Protein AF-A0A955ZHX1-F1 (afdb_monomer_lite)

pLDDT: mean 87.03, std 12.98, range [37.12, 97.44]

Foldseek 3Di:
DKKKKFWAQPVPRAGAEIEIEDQPDADDDPVNVVQVVLLCVLSVHAWYWYDYLQWIKIWGQPPPDPDDDPPRIDIDIDGQQVLLVLQVNHGQDGDVVNVVSVVVLLLCCLVCVVSRDDPSCCVVCPPRNNVSSNNTDMDMDDDDDHSPVPPD

Sequence (152 aa):
MAWTVAAIDPLTGSRELLVEVHPDMGEVTDATLHPFAERLFHRNVRVGLVVTPAQTVVLRDTLSSMQFVDNRYALARLDTDVLMRHARLGGPRSGEHFLSQVVTWLEAVGSSWYTFLHESAVQAMVPDVVGNLAGATLETWEGLLESHDAAE

Secondary structure (DSSP, 8-state):
--EEEEEE-TTT--EEEEEEE-TT-SS--HHHHHHHHHHHHHTT--EEEEE-SSEEEEEEE-S--SS--TT-EEEEEEEHHHHHHHTTS-S---THHHHHHHHHHHHHHHHHHHHHS-HHHHHHHTTHHHHHHTTPEEEEEESPPPTTTT--

Radius of gyration: 14.29 Å; chains: 1; bounding box: 31×33×37 Å

Structure (mmCIF, N/CA/C/O backbone):
data_AF-A0A955ZHX1-F1
#
_entry.id   AF-A0A955ZHX1-F1
#
loop_
_atom_site.group_PDB
_atom_site.id
_atom_site.type_symbol
_atom_site.label_atom_id
_atom_site.label_alt_id
_atom_site.label_comp_id
_atom_site.label_asym_id
_atom_site.label_entity_id
_atom_site.label_seq_id
_atom_site.pdbx_PDB_ins_code
_atom_site.Cartn_x
_atom_site.Cartn_y
_atom_site.Cartn_z
_atom_site.occupancy
_atom_site.B_iso_or_equiv
_atom_site.auth_seq_id
_atom_site.auth_comp_id
_atom_site.auth_asym_id
_atom_site.auth_atom_id
_atom_site.pdbx_PDB_model_num
ATOM 1 N N . MET A 1 1 ? 16.470 3.636 -1.641 1.00 83.62 1 MET A N 1
ATOM 2 C CA . MET A 1 1 ? 16.068 3.909 -0.236 1.00 83.62 1 MET A CA 1
ATOM 3 C C . MET A 1 1 ? 14.626 3.452 -0.048 1.00 83.62 1 MET A C 1
ATOM 5 O O . MET A 1 1 ? 13.950 3.346 -1.060 1.00 83.62 1 MET A O 1
ATOM 9 N N . ALA A 1 2 ? 14.166 3.123 1.162 1.00 90.44 2 ALA A N 1
ATOM 10 C CA . ALA A 1 2 ? 12.786 2.678 1.398 1.00 90.44 2 ALA A CA 1
ATOM 11 C C . ALA A 1 2 ? 12.165 3.416 2.588 1.00 90.44 2 ALA A C 1
ATOM 13 O O . ALA A 1 2 ? 12.891 3.832 3.491 1.00 90.44 2 ALA A O 1
ATOM 14 N N . TRP A 1 3 ? 10.841 3.549 2.583 1.00 94.62 3 TRP A N 1
ATOM 15 C CA . TRP A 1 3 ? 10.069 4.145 3.675 1.00 94.62 3 TRP A CA 1
ATOM 16 C C . TRP A 1 3 ? 8.971 3.212 4.136 1.00 94.62 3 TRP A C 1
ATOM 18 O O . TRP A 1 3 ? 8.424 2.446 3.341 1.00 94.62 3 TRP A O 1
ATOM 28 N N . THR A 1 4 ? 8.607 3.350 5.403 1.00 95.81 4 THR A N 1
ATOM 29 C CA . THR A 1 4 ? 7.430 2.697 5.964 1.00 95.81 4 THR A CA 1
ATOM 30 C C . THR A 1 4 ? 6.361 3.746 6.230 1.00 95.81 4 THR A C 1
ATOM 32 O O . THR A 1 4 ? 6.646 4.776 6.832 1.00 95.81 4 THR A O 1
ATOM 35 N N . VAL A 1 5 ? 5.128 3.483 5.808 1.00 96.12 5 VAL A N 1
ATOM 36 C CA . VAL A 1 5 ? 3.937 4.236 6.208 1.00 96.12 5 VAL A CA 1
ATOM 37 C C . VAL A 1 5 ? 3.031 3.285 6.982 1.00 96.12 5 VAL A C 1
ATOM 39 O O . VAL A 1 5 ? 2.777 2.173 6.524 1.00 96.12 5 VAL A O 1
ATOM 42 N N . ALA A 1 6 ? 2.544 3.691 8.149 1.00 94.81 6 ALA A N 1
ATOM 43 C CA . ALA A 1 6 ? 1.573 2.917 8.919 1.00 94.81 6 ALA A CA 1
ATOM 44 C C . ALA A 1 6 ? 0.265 3.684 9.014 1.00 94.81 6 ALA A C 1
ATOM 46 O O . ALA A 1 6 ? 0.273 4.882 9.289 1.00 94.81 6 ALA A O 1
ATOM 47 N N . ALA A 1 7 ? -0.844 2.972 8.837 1.00 94.88 7 ALA A N 1
ATOM 48 C CA . ALA A 1 7 ? -2.146 3.474 9.237 1.00 94.88 7 ALA A CA 1
ATOM 49 C C . ALA A 1 7 ? -2.381 3.092 10.699 1.00 94.88 7 ALA A C 1
ATOM 51 O O . ALA A 1 7 ? -2.320 1.909 11.057 1.00 94.88 7 ALA A O 1
ATOM 52 N N . ILE A 1 8 ? -2.597 4.103 11.533 1.00 92.69 8 ILE A N 1
ATOM 53 C CA . ILE A 1 8 ? -2.792 3.961 12.971 1.00 92.69 8 ILE A CA 1
ATOM 54 C C . ILE A 1 8 ? -4.221 4.350 13.315 1.00 92.69 8 ILE A C 1
ATOM 56 O O . ILE A 1 8 ? -4.654 5.462 13.003 1.00 92.69 8 ILE A O 1
ATOM 60 N N . ASP A 1 9 ? -4.931 3.457 13.999 1.00 89.06 9 ASP A N 1
ATOM 61 C CA . ASP A 1 9 ? -6.217 3.784 14.604 1.00 89.06 9 ASP A CA 1
ATOM 62 C C . ASP A 1 9 ? -5.995 4.831 15.714 1.00 89.06 9 ASP A C 1
ATOM 64 O O . ASP A 1 9 ? -5.337 4.529 16.717 1.00 89.06 9 ASP A O 1
ATOM 68 N N . PRO A 1 10 ? -6.536 6.056 15.584 1.00 86.25 10 PRO A N 1
ATOM 69 C CA . PRO A 1 10 ? -6.328 7.112 16.570 1.00 86.25 10 PRO A CA 1
ATOM 70 C C . PRO A 1 10 ? -6.946 6.803 17.943 1.00 86.25 10 PRO A C 1
ATOM 72 O O . PRO A 1 10 ? -6.570 7.438 18.927 1.00 86.25 10 PRO A O 1
ATOM 75 N N . LEU A 1 11 ? -7.898 5.866 18.035 1.00 87.44 11 LEU A N 1
ATOM 76 C CA . LEU A 1 11 ? -8.555 5.505 19.293 1.00 87.44 11 LEU A CA 1
ATOM 77 C C . LEU A 1 11 ? -7.740 4.500 20.103 1.00 87.44 11 LEU A C 1
ATOM 79 O O . LEU A 1 11 ? -7.662 4.619 21.326 1.00 87.44 11 LEU A O 1
ATOM 83 N N . THR A 1 12 ? -7.160 3.501 19.438 1.00 86.44 12 THR A N 1
ATOM 84 C CA . THR A 1 12 ? -6.414 2.425 20.108 1.00 86.44 12 THR A CA 1
ATOM 85 C C . THR A 1 12 ? -4.899 2.592 20.020 1.00 86.44 12 THR A C 1
ATOM 87 O O . THR A 1 12 ? -4.179 1.942 20.775 1.00 86.44 12 THR A O 1
ATOM 90 N N . GLY A 1 13 ? -4.403 3.435 19.110 1.00 84.31 13 GLY A N 1
ATOM 91 C CA . GLY A 1 13 ? -2.983 3.526 18.759 1.00 84.31 13 GLY A CA 1
ATOM 92 C C . GLY A 1 13 ? -2.464 2.295 18.009 1.00 84.31 13 GLY A C 1
ATOM 93 O O . GLY A 1 13 ? -1.256 2.150 17.817 1.00 84.31 13 GLY A O 1
ATOM 94 N N . SER A 1 14 ? -3.351 1.382 17.601 1.00 84.88 14 SER A N 1
ATOM 95 C CA . SER A 1 14 ? -2.965 0.145 16.926 1.00 84.88 14 SER A CA 1
ATOM 96 C C . SER A 1 14 ? -2.595 0.414 15.474 1.00 84.88 14 SER A C 1
ATOM 98 O O . SER A 1 14 ? -3.278 1.158 14.773 1.00 84.88 14 SER A O 1
ATOM 100 N N . ARG A 1 15 ? -1.534 -0.244 15.000 1.00 82.50 15 ARG A N 1
ATOM 101 C CA . ARG A 1 15 ? -1.176 -0.258 13.577 1.00 82.50 15 ARG A CA 1
ATOM 102 C C . ARG A 1 15 ? -2.075 -1.258 12.860 1.00 82.50 15 ARG A C 1
ATOM 104 O O . ARG A 1 15 ? -1.985 -2.455 13.117 1.00 82.50 15 ARG A O 1
ATOM 111 N N . GLU A 1 16 ? -2.916 -0.776 11.959 1.00 85.69 16 GLU A N 1
ATOM 112 C CA . GLU A 1 16 ? -3.879 -1.619 11.242 1.00 85.69 16 GLU A CA 1
ATOM 113 C C . GLU A 1 16 ? -3.382 -1.999 9.840 1.00 85.69 16 GLU A C 1
ATOM 115 O O . GLU A 1 16 ? -3.745 -3.043 9.295 1.00 85.69 16 GLU A O 1
ATOM 120 N N . LEU A 1 17 ? -2.493 -1.185 9.270 1.00 94.25 17 LEU A N 1
ATOM 121 C CA . LEU A 1 17 ? -1.914 -1.367 7.942 1.00 94.25 17 LEU A CA 1
ATOM 122 C C . LEU A 1 17 ? -0.450 -0.932 7.952 1.00 94.25 17 LEU A C 1
ATOM 124 O O . LEU A 1 17 ? -0.122 0.108 8.523 1.00 94.25 17 LEU A O 1
ATOM 128 N N . LEU A 1 18 ? 0.412 -1.682 7.265 1.00 95.38 18 LEU A N 1
ATOM 129 C CA . LEU A 1 18 ? 1.769 -1.241 6.935 1.00 95.38 18 LEU A CA 1
ATOM 130 C C . LEU A 1 18 ? 1.944 -1.136 5.424 1.00 95.38 18 LEU A C 1
ATOM 132 O O . LEU A 1 18 ? 1.469 -1.977 4.667 1.00 95.38 18 LEU A O 1
ATOM 136 N N . VAL A 1 19 ? 2.653 -0.109 4.987 1.00 97.06 19 VAL A N 1
ATOM 137 C CA . VAL A 1 19 ? 2.967 0.151 3.588 1.00 97.06 19 VAL A CA 1
ATOM 138 C C . VAL A 1 19 ? 4.458 0.388 3.470 1.00 97.06 19 VAL A C 1
ATOM 140 O O . VAL A 1 19 ? 5.002 1.259 4.138 1.00 97.06 19 VAL A O 1
ATOM 143 N N . GLU A 1 20 ? 5.116 -0.353 2.593 1.00 96.69 20 GLU A N 1
ATOM 144 C CA . GLU A 1 20 ? 6.503 -0.103 2.233 1.00 96.69 20 GLU A CA 1
ATOM 145 C C . GLU A 1 20 ? 6.587 0.570 0.886 1.00 96.69 20 GLU A C 1
ATOM 147 O O . GLU A 1 20 ? 6.078 0.057 -0.109 1.00 96.69 20 GLU A O 1
ATOM 152 N N . VAL A 1 21 ? 7.267 1.706 0.848 1.00 97.00 21 VAL A N 1
ATOM 153 C CA . VAL A 1 21 ? 7.442 2.491 -0.364 1.00 97.00 21 VAL A CA 1
ATOM 154 C C . VAL A 1 21 ? 8.886 2.375 -0.819 1.00 97.00 21 VAL A C 1
ATOM 156 O O . VAL A 1 21 ? 9.804 2.825 -0.134 1.00 97.00 21 VAL A O 1
ATOM 159 N N . HIS A 1 22 ? 9.076 1.784 -1.996 1.00 95.62 22 HIS A N 1
ATOM 160 C CA . HIS A 1 22 ? 10.382 1.558 -2.610 1.00 95.62 22 HIS A CA 1
ATOM 161 C C . HIS A 1 22 ? 10.480 2.355 -3.926 1.00 95.62 22 HIS A C 1
ATOM 163 O O . HIS A 1 22 ? 10.200 1.808 -4.994 1.00 95.62 22 HIS A O 1
ATOM 169 N N . PRO A 1 23 ? 10.862 3.647 -3.886 1.00 94.00 23 PRO A N 1
ATOM 170 C CA . PRO A 1 23 ? 10.918 4.545 -5.052 1.00 94.00 23 PRO A CA 1
ATOM 171 C C . PRO A 1 23 ? 11.895 4.122 -6.150 1.00 94.00 23 PRO A C 1
ATOM 173 O O . PRO A 1 23 ? 11.726 4.515 -7.299 1.00 94.00 23 PRO A O 1
ATOM 176 N N . ASP A 1 24 ? 12.938 3.373 -5.791 1.00 91.81 24 ASP A N 1
ATOM 177 C CA . ASP A 1 24 ? 14.043 3.022 -6.689 1.00 91.81 24 ASP A CA 1
ATOM 178 C C . ASP A 1 24 ? 13.954 1.558 -7.148 1.00 91.81 24 ASP A C 1
ATOM 180 O O . ASP A 1 24 ? 14.820 1.067 -7.872 1.00 91.81 24 ASP A O 1
ATOM 184 N N . MET A 1 25 ? 12.928 0.834 -6.694 1.00 92.44 25 MET A N 1
ATOM 185 C CA . MET A 1 25 ? 12.712 -0.567 -7.029 1.00 92.44 25 MET A CA 1
ATOM 186 C C . MET A 1 25 ? 11.844 -0.678 -8.282 1.00 92.44 25 MET A C 1
ATOM 188 O O . MET A 1 25 ? 10.849 0.025 -8.428 1.00 92.44 25 MET A O 1
ATOM 192 N N . GLY A 1 26 ? 12.205 -1.597 -9.177 1.00 88.88 26 GLY A N 1
ATOM 193 C CA . GLY A 1 26 ? 11.336 -2.007 -10.278 1.00 88.88 26 GLY A CA 1
ATOM 194 C C . GLY A 1 26 ? 10.220 -2.916 -9.765 1.00 88.88 26 GLY A C 1
ATOM 195 O O . GLY A 1 26 ? 9.332 -2.498 -9.024 1.00 88.88 26 GLY A O 1
ATOM 196 N N . GLU A 1 27 ? 10.269 -4.190 -10.132 1.00 91.94 27 GLU A N 1
ATOM 197 C CA . GLU A 1 27 ? 9.299 -5.172 -9.660 1.00 91.94 27 GLU A CA 1
ATOM 198 C C . GLU A 1 27 ? 9.653 -5.697 -8.259 1.00 91.94 27 GLU A C 1
ATOM 200 O O . GLU A 1 27 ? 10.761 -6.166 -8.010 1.00 91.94 27 GLU A O 1
ATOM 205 N N . VAL A 1 28 ? 8.679 -5.666 -7.347 1.00 93.62 28 VAL A N 1
ATOM 206 C CA . VAL A 1 28 ? 8.656 -6.486 -6.125 1.00 93.62 28 VAL A CA 1
ATOM 207 C C . VAL A 1 28 ? 8.894 -7.972 -6.429 1.00 93.62 28 VAL A C 1
ATOM 209 O O . VAL A 1 28 ? 8.167 -8.591 -7.208 1.00 93.62 28 VAL A O 1
ATOM 212 N N . THR A 1 29 ? 9.879 -8.549 -5.742 1.00 92.06 29 THR A N 1
ATOM 213 C CA . THR A 1 29 ? 10.242 -9.972 -5.822 1.00 92.06 29 THR A CA 1
ATOM 214 C C . THR A 1 29 ? 9.923 -10.696 -4.514 1.00 92.06 29 THR A C 1
ATOM 216 O O . THR A 1 29 ? 9.682 -10.058 -3.487 1.00 92.06 29 THR A O 1
ATOM 219 N N . ASP A 1 30 ? 9.990 -12.028 -4.511 1.00 87.31 30 ASP A N 1
ATOM 220 C CA . ASP A 1 30 ? 9.788 -12.826 -3.292 1.00 87.31 30 ASP A CA 1
ATOM 221 C C . ASP A 1 30 ? 10.806 -12.489 -2.187 1.00 87.31 30 ASP A C 1
ATOM 223 O O . ASP A 1 30 ? 10.467 -12.519 -1.006 1.00 87.31 30 ASP A O 1
ATOM 227 N N . ALA A 1 31 ? 12.021 -12.062 -2.559 1.00 87.00 31 ALA A N 1
ATOM 228 C CA . ALA A 1 31 ? 13.039 -11.598 -1.615 1.00 87.00 31 ALA A CA 1
ATOM 229 C C . ALA A 1 31 ? 12.639 -10.304 -0.881 1.00 87.00 31 ALA A C 1
ATOM 231 O O . ALA A 1 31 ? 13.140 -10.034 0.206 1.00 87.00 31 ALA A O 1
ATOM 232 N N . THR A 1 32 ? 11.734 -9.509 -1.457 1.00 89.44 32 THR A N 1
ATOM 233 C CA . THR A 1 32 ? 11.134 -8.339 -0.801 1.00 89.44 32 THR A CA 1
ATOM 234 C C . THR A 1 32 ? 9.902 -8.737 0.011 1.00 89.44 32 THR A C 1
ATOM 236 O O . THR A 1 32 ? 9.706 -8.245 1.121 1.00 89.44 32 THR A O 1
ATOM 239 N N . LEU A 1 33 ? 9.079 -9.646 -0.525 1.00 90.69 33 LEU A N 1
ATOM 240 C CA . LEU A 1 33 ? 7.809 -10.045 0.086 1.00 90.69 33 LEU A CA 1
ATOM 241 C C . LEU A 1 33 ? 7.990 -10.830 1.382 1.00 90.69 33 LEU A C 1
ATOM 243 O O . LEU A 1 33 ? 7.261 -10.575 2.335 1.00 90.69 33 LEU A O 1
ATOM 247 N N . HIS A 1 34 ? 8.938 -11.766 1.431 1.00 87.94 34 HIS A N 1
ATOM 248 C CA . HIS A 1 34 ? 9.111 -12.630 2.598 1.00 87.94 34 HIS A CA 1
ATOM 249 C C . HIS A 1 34 ? 9.511 -11.839 3.863 1.00 87.94 34 HIS A C 1
ATOM 251 O O . HIS A 1 34 ? 8.771 -11.916 4.845 1.00 87.94 34 HIS A O 1
ATOM 257 N N . PRO A 1 35 ? 10.543 -10.966 3.844 1.00 88.88 35 PRO A N 1
ATOM 258 C CA . PRO A 1 35 ? 10.859 -10.121 4.999 1.00 88.88 35 PRO A CA 1
ATOM 259 C C . PRO A 1 35 ? 9.720 -9.174 5.394 1.00 88.88 35 PRO A C 1
ATOM 261 O O . PRO A 1 35 ? 9.537 -8.873 6.572 1.00 88.88 35 PRO A O 1
ATOM 264 N N . PHE A 1 36 ? 8.946 -8.679 4.423 1.00 91.12 36 PHE A N 1
ATOM 265 C CA . PHE A 1 36 ? 7.795 -7.827 4.722 1.00 91.12 36 PHE A CA 1
ATOM 266 C C . PHE A 1 36 ? 6.672 -8.605 5.413 1.00 91.12 36 PHE A C 1
ATOM 268 O O . PHE A 1 36 ? 6.105 -8.137 6.398 1.00 91.12 36 PHE A O 1
ATOM 275 N N . ALA A 1 37 ? 6.388 -9.819 4.949 1.00 89.25 37 ALA A N 1
ATOM 276 C CA . ALA A 1 37 ? 5.399 -10.695 5.556 1.00 89.25 37 ALA A CA 1
ATOM 277 C C . ALA A 1 37 ? 5.769 -11.076 7.002 1.00 89.25 37 ALA A C 1
ATOM 279 O O . ALA A 1 37 ? 4.901 -11.062 7.878 1.00 89.25 37 ALA A O 1
ATOM 280 N N . GLU A 1 38 ? 7.050 -11.342 7.276 1.00 86.94 38 GLU A N 1
ATOM 281 C CA . GLU A 1 38 ? 7.550 -11.549 8.643 1.00 86.94 38 GLU A CA 1
ATOM 282 C C . GLU A 1 38 ? 7.302 -10.320 9.528 1.00 86.94 38 GLU A C 1
ATOM 284 O O . GLU A 1 38 ? 6.815 -10.451 10.653 1.00 86.94 38 GLU A O 1
ATOM 289 N N . ARG A 1 39 ? 7.572 -9.108 9.019 1.00 87.56 39 ARG A N 1
ATOM 290 C CA . ARG A 1 39 ? 7.300 -7.858 9.753 1.00 87.56 39 ARG A CA 1
ATOM 291 C C . ARG A 1 39 ? 5.821 -7.684 10.075 1.00 87.56 39 ARG A C 1
ATOM 293 O O . ARG A 1 39 ? 5.495 -7.322 11.206 1.00 87.56 39 ARG A O 1
ATOM 300 N N . LEU A 1 40 ? 4.938 -7.948 9.111 1.00 88.88 40 LEU A N 1
ATOM 301 C CA . LEU A 1 40 ? 3.489 -7.914 9.322 1.00 88.88 40 LEU A CA 1
ATOM 302 C C . LEU A 1 40 ? 3.088 -8.861 10.462 1.00 88.88 40 LEU A C 1
ATOM 304 O O . LEU A 1 40 ? 2.421 -8.437 11.405 1.00 88.88 40 LEU A O 1
ATOM 308 N N . PHE A 1 41 ? 3.577 -10.105 10.435 1.00 86.44 41 PHE A N 1
ATOM 309 C CA . PHE A 1 41 ? 3.307 -11.099 11.475 1.00 86.44 41 PHE A CA 1
ATOM 310 C C . PHE A 1 41 ? 3.807 -10.660 12.858 1.00 86.44 41 PHE A C 1
ATOM 312 O O . PHE A 1 41 ? 3.031 -10.637 13.813 1.00 86.44 41 PHE A O 1
ATOM 319 N N . HIS A 1 42 ? 5.078 -10.264 12.973 1.00 84.69 42 HIS A N 1
ATOM 320 C CA . HIS A 1 42 ? 5.667 -9.852 14.250 1.00 84.69 42 HIS A CA 1
ATOM 321 C C . HIS A 1 42 ? 4.989 -8.621 14.855 1.00 84.69 42 HIS A C 1
ATOM 323 O O . HIS A 1 42 ? 4.917 -8.498 16.076 1.00 84.69 42 HIS A O 1
ATOM 329 N N . ARG A 1 43 ? 4.457 -7.728 14.014 1.00 83.69 43 ARG A N 1
ATOM 330 C CA . ARG A 1 43 ? 3.732 -6.526 14.444 1.00 83.69 43 ARG A CA 1
ATOM 331 C C . ARG A 1 43 ? 2.223 -6.743 14.583 1.00 83.69 43 ARG A C 1
ATOM 333 O O . ARG A 1 43 ? 1.512 -5.783 14.862 1.00 83.69 43 ARG A O 1
ATOM 340 N N . ASN A 1 44 ? 1.741 -7.978 14.417 1.00 85.31 44 ASN A N 1
ATOM 341 C CA . ASN A 1 44 ? 0.321 -8.337 14.447 1.00 85.31 44 ASN A CA 1
ATOM 342 C C . ASN A 1 44 ? -0.537 -7.504 13.468 1.00 85.31 44 ASN A C 1
ATOM 344 O O . ASN A 1 44 ? -1.689 -7.173 13.745 1.00 85.31 44 ASN A O 1
ATOM 348 N N . VAL A 1 45 ? 0.034 -7.170 12.310 1.00 88.69 45 VAL A N 1
ATOM 349 C CA . VAL A 1 45 ? -0.629 -6.448 11.222 1.00 88.69 45 VAL A CA 1
ATOM 350 C C . VAL A 1 45 ? -1.057 -7.461 10.166 1.00 88.69 45 VAL A C 1
ATOM 352 O O . VAL A 1 45 ? -0.250 -8.247 9.680 1.00 88.69 45 VAL A O 1
ATOM 355 N N . ARG A 1 46 ? -2.341 -7.467 9.798 1.00 87.25 46 ARG A N 1
ATOM 356 C CA . ARG A 1 46 ? -2.915 -8.521 8.934 1.00 87.25 46 ARG A CA 1
ATOM 357 C C . ARG A 1 46 ? -2.857 -8.220 7.446 1.00 87.25 46 ARG A C 1
ATOM 359 O O . ARG A 1 46 ? -3.005 -9.125 6.630 1.00 87.25 46 ARG A O 1
ATOM 366 N N . VAL A 1 47 ? -2.679 -6.961 7.085 1.00 92.06 47 VAL A N 1
ATOM 367 C CA . VAL A 1 47 ? -2.639 -6.521 5.696 1.00 92.06 47 VAL A CA 1
ATOM 368 C C . VAL A 1 47 ? -1.496 -5.540 5.520 1.00 92.06 47 VAL A C 1
ATOM 370 O O . VAL A 1 47 ? -1.221 -4.719 6.394 1.00 92.06 47 VAL A O 1
ATOM 373 N N . GLY A 1 48 ? -0.817 -5.639 4.386 1.00 95.25 48 GLY A N 1
ATOM 374 C CA . GLY A 1 48 ? 0.250 -4.725 4.034 1.00 95.25 48 GLY A CA 1
ATOM 375 C C . GLY A 1 48 ? 0.307 -4.443 2.545 1.00 95.25 48 GLY A C 1
ATOM 376 O O . GLY A 1 48 ? -0.212 -5.213 1.734 1.00 95.25 48 GLY A O 1
ATOM 377 N N . LEU A 1 49 ? 0.960 -3.342 2.184 1.00 97.19 49 LEU A N 1
ATOM 378 C CA . LEU A 1 49 ? 1.268 -3.013 0.798 1.00 97.19 49 LEU A CA 1
ATOM 379 C C . LEU A 1 49 ? 2.774 -2.882 0.597 1.00 97.19 49 LEU A C 1
ATOM 381 O O . LEU A 1 49 ? 3.454 -2.258 1.402 1.00 97.19 49 LEU A O 1
ATOM 385 N N . VAL A 1 50 ? 3.279 -3.401 -0.516 1.00 97.12 50 VAL A N 1
ATOM 386 C CA . VAL A 1 50 ? 4.591 -3.017 -1.049 1.00 97.12 50 VAL A CA 1
ATOM 387 C C . VAL A 1 50 ? 4.346 -2.219 -2.318 1.00 97.12 50 VAL A C 1
ATOM 389 O O . VAL A 1 50 ? 3.763 -2.732 -3.271 1.00 97.12 50 VAL A O 1
ATOM 392 N N . VAL A 1 51 ? 4.763 -0.960 -2.321 1.00 97.31 51 VAL A N 1
ATOM 393 C CA . VAL A 1 51 ? 4.489 0.005 -3.382 1.00 97.31 51 VAL A CA 1
ATOM 394 C C . VAL A 1 51 ? 5.801 0.410 -4.039 1.00 97.31 51 VAL A C 1
ATOM 396 O O . VAL A 1 51 ? 6.675 1.014 -3.415 1.00 97.31 51 VAL A O 1
ATOM 399 N N . THR A 1 52 ? 5.928 0.095 -5.321 1.00 96.94 52 THR A N 1
ATOM 400 C CA . THR A 1 52 ? 7.018 0.539 -6.195 1.00 96.94 52 THR A CA 1
ATOM 401 C C . THR A 1 52 ? 6.439 1.337 -7.361 1.00 96.94 52 THR A C 1
ATOM 403 O O . THR A 1 52 ? 5.237 1.229 -7.639 1.00 96.94 52 THR A O 1
ATOM 406 N N . PRO A 1 53 ? 7.254 2.117 -8.0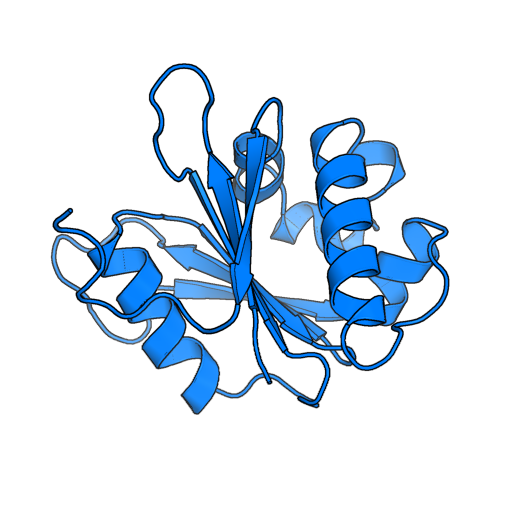91 1.00 96.00 53 PRO A N 1
ATOM 407 C CA . PRO A 1 53 ? 6.795 2.771 -9.310 1.00 96.00 53 PRO A CA 1
ATOM 408 C C . PRO A 1 53 ? 6.199 1.809 -10.344 1.00 96.00 53 PRO A C 1
ATOM 410 O O . PRO A 1 53 ? 5.315 2.209 -11.091 1.00 96.00 53 PRO A O 1
ATOM 413 N N . ALA A 1 54 ? 6.653 0.552 -10.390 1.00 95.12 54 ALA A N 1
ATOM 414 C CA . ALA A 1 54 ? 6.143 -0.435 -11.340 1.00 95.12 54 ALA A CA 1
ATOM 415 C C . ALA A 1 54 ? 4.868 -1.134 -10.845 1.00 95.12 54 ALA A C 1
ATOM 417 O O . ALA A 1 54 ? 3.963 -1.388 -11.636 1.00 95.12 54 ALA A O 1
ATOM 418 N N . GLN A 1 55 ? 4.784 -1.466 -9.552 1.00 96.00 55 GLN A N 1
ATOM 419 C CA . GLN A 1 55 ? 3.659 -2.239 -9.032 1.00 96.00 55 GLN A CA 1
ATOM 420 C C . GLN A 1 55 ? 3.343 -1.986 -7.560 1.00 96.00 55 GLN A C 1
ATOM 422 O O . GLN A 1 55 ? 4.206 -1.664 -6.746 1.00 96.00 55 GLN A O 1
ATOM 427 N N . THR A 1 56 ? 2.077 -2.196 -7.225 1.00 96.75 56 THR A N 1
ATOM 428 C CA . THR A 1 56 ? 1.554 -2.217 -5.866 1.00 96.75 56 THR A CA 1
ATOM 429 C C . THR A 1 56 ? 1.132 -3.643 -5.548 1.00 96.75 56 THR A C 1
ATOM 431 O O . THR A 1 56 ? 0.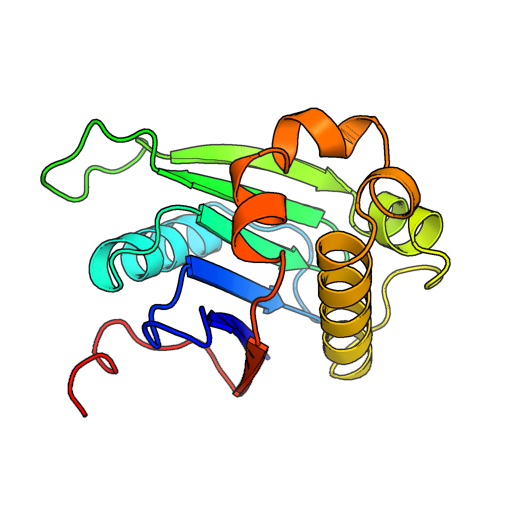231 -4.192 -6.184 1.00 96.75 56 THR A O 1
ATOM 434 N N . VAL A 1 57 ? 1.793 -4.261 -4.575 1.00 96.88 57 VAL A N 1
ATOM 435 C CA . VAL A 1 57 ? 1.472 -5.611 -4.111 1.00 96.88 57 VAL A CA 1
ATOM 436 C C . VAL A 1 57 ? 0.730 -5.516 -2.792 1.00 96.88 57 VAL A C 1
ATOM 438 O O . VAL A 1 57 ? 1.262 -4.985 -1.824 1.00 96.88 57 VAL A O 1
ATOM 441 N N . VAL A 1 58 ? -0.485 -6.054 -2.747 1.00 95.56 58 VAL A N 1
ATOM 442 C CA . VAL A 1 58 ? -1.263 -6.208 -1.517 1.00 95.56 58 VAL A CA 1
ATOM 443 C C . VAL A 1 58 ? -0.992 -7.594 -0.948 1.00 95.56 58 VAL A C 1
ATOM 445 O O . VAL A 1 58 ? -1.219 -8.597 -1.629 1.00 95.56 58 VAL A O 1
ATOM 448 N N . LEU A 1 59 ? -0.522 -7.643 0.296 1.00 93.56 59 LEU A N 1
ATOM 449 C CA . LEU A 1 59 ? -0.332 -8.862 1.074 1.00 93.56 59 LEU A CA 1
ATOM 450 C C . LEU A 1 59 ? -1.425 -8.941 2.130 1.00 93.56 59 LEU A C 1
ATOM 452 O O . LEU A 1 59 ? -1.635 -7.980 2.870 1.00 93.56 59 LEU A O 1
ATOM 456 N N . ARG A 1 60 ? -2.089 -10.091 2.237 1.00 89.19 60 ARG A N 1
ATOM 457 C CA . ARG A 1 60 ? -3.064 -10.348 3.303 1.00 89.19 60 ARG A CA 1
ATOM 458 C C . ARG A 1 60 ? -2.757 -11.651 4.008 1.00 89.19 60 ARG A C 1
ATOM 460 O O . ARG A 1 60 ? -2.583 -12.682 3.358 1.00 89.19 60 ARG A O 1
ATOM 467 N N . ASP A 1 61 ? -2.734 -11.609 5.330 1.00 83.12 61 ASP A N 1
ATOM 468 C CA . ASP A 1 61 ? -2.724 -12.805 6.157 1.00 83.12 61 ASP A CA 1
ATOM 469 C C . ASP A 1 61 ? -4.117 -13.447 6.133 1.00 83.12 61 ASP A C 1
ATOM 471 O O . ASP A 1 61 ? -5.115 -12.845 6.528 1.00 83.12 61 ASP A O 1
ATOM 475 N N . THR A 1 62 ? -4.189 -14.687 5.650 1.00 70.62 62 THR A N 1
ATOM 476 C CA . THR A 1 62 ? -5.446 -15.430 5.476 1.00 70.62 62 THR A CA 1
ATOM 477 C C . THR A 1 62 ? -5.905 -16.167 6.743 1.00 70.62 62 THR A C 1
ATOM 479 O O . THR A 1 62 ? -6.783 -17.026 6.679 1.00 70.62 62 THR A O 1
ATOM 482 N N . LEU A 1 63 ? -5.360 -15.817 7.917 1.00 59.53 63 LEU A N 1
ATOM 483 C CA . LEU A 1 63 ? -5.840 -16.247 9.242 1.00 59.53 63 LEU A CA 1
ATOM 484 C C . LEU A 1 63 ? -5.937 -17.764 9.436 1.00 59.53 63 LEU A C 1
ATOM 486 O O . LEU A 1 63 ? -6.883 -18.281 10.028 1.00 59.53 63 LEU A O 1
ATOM 490 N N . SER A 1 64 ? -4.912 -18.490 9.000 1.00 51.53 64 SER A N 1
ATOM 491 C CA . SER A 1 64 ? -4.761 -19.914 9.336 1.00 51.53 64 SER A CA 1
ATOM 492 C C . SER A 1 64 ? -3.650 -20.190 10.357 1.00 51.53 64 SER A C 1
ATOM 494 O O . SER A 1 64 ? -3.378 -21.352 10.669 1.00 51.53 64 SER A O 1
ATOM 496 N N . SER A 1 65 ? -2.945 -19.170 10.852 1.00 44.56 65 SER A N 1
ATOM 497 C CA . SER A 1 65 ? -1.575 -19.359 11.342 1.00 44.56 65 SER A CA 1
ATOM 498 C C . SER A 1 65 ? -1.384 -18.806 12.758 1.00 44.56 65 SER A C 1
ATOM 500 O O . SER A 1 65 ? -1.180 -17.618 12.952 1.00 44.56 65 SER A O 1
ATOM 502 N N . MET A 1 66 ? -1.393 -19.689 13.765 1.00 55.94 66 MET A N 1
ATOM 503 C CA . MET A 1 66 ? -0.871 -19.392 15.117 1.00 55.94 66 MET A CA 1
ATOM 504 C C . MET A 1 66 ? 0.675 -19.322 15.149 1.00 55.94 66 MET A C 1
ATOM 506 O O . MET A 1 66 ? 1.269 -19.151 16.208 1.00 55.94 66 MET A O 1
ATOM 510 N N . GLN A 1 67 ? 1.328 -19.512 13.999 1.00 60.69 67 GLN A N 1
ATOM 511 C CA . GLN A 1 67 ? 2.775 -19.511 13.774 1.00 60.69 67 GLN A CA 1
ATOM 512 C C . GLN A 1 67 ? 3.034 -18.916 12.386 1.00 60.69 67 GLN A C 1
ATOM 514 O O . GLN A 1 67 ? 2.215 -19.131 11.492 1.00 60.69 67 GLN A O 1
ATOM 519 N N . PHE A 1 68 ? 4.147 -18.209 12.181 1.00 59.03 68 PHE A N 1
ATOM 520 C CA . PHE A 1 68 ? 4.556 -17.796 10.838 1.00 59.03 68 PHE A CA 1
ATOM 521 C C . PHE A 1 68 ? 4.838 -19.052 10.003 1.00 59.03 68 PHE A C 1
ATOM 523 O O . PHE A 1 68 ? 5.672 -19.877 10.372 1.00 59.03 68 PHE A O 1
ATOM 530 N N . VAL A 1 69 ? 4.093 -19.235 8.914 1.00 62.12 69 VAL A N 1
ATOM 531 C CA . VAL A 1 69 ? 4.30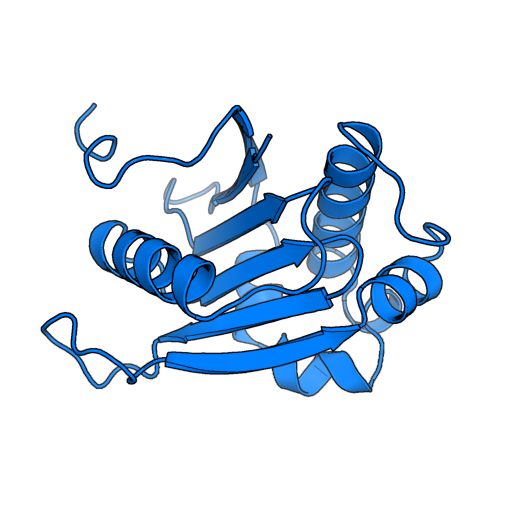7 -20.327 7.962 1.00 62.12 69 VAL A CA 1
ATOM 532 C C . VAL A 1 69 ? 4.476 -19.691 6.597 1.00 62.12 69 VAL A C 1
ATOM 534 O O . VAL A 1 69 ? 3.559 -19.020 6.111 1.00 62.12 69 VAL A O 1
ATOM 537 N N . ASP A 1 70 ? 5.631 -19.932 5.983 1.00 58.94 70 ASP A N 1
ATOM 538 C CA . ASP A 1 70 ? 5.914 -19.500 4.621 1.00 58.94 70 ASP A CA 1
ATOM 539 C C . ASP A 1 70 ? 4.777 -19.894 3.668 1.00 58.94 70 ASP A C 1
ATOM 541 O O . ASP A 1 70 ? 4.246 -21.006 3.728 1.00 58.94 70 ASP A O 1
ATOM 545 N N . ASN A 1 71 ? 4.404 -18.972 2.776 1.00 56.22 71 ASN A N 1
ATOM 546 C CA . ASN A 1 71 ? 3.375 -19.135 1.735 1.00 56.22 71 ASN A CA 1
ATOM 547 C C . ASN A 1 71 ? 1.897 -19.130 2.177 1.00 56.22 71 ASN A C 1
ATOM 549 O O . ASN A 1 71 ? 1.047 -19.632 1.442 1.00 56.22 71 ASN A O 1
ATOM 553 N N . ARG A 1 72 ? 1.539 -18.537 3.324 1.00 68.94 72 ARG A N 1
ATOM 554 C CA . ARG A 1 72 ? 0.118 -18.375 3.727 1.00 68.94 72 ARG A CA 1
ATOM 555 C C . ARG A 1 72 ? -0.512 -17.012 3.433 1.00 68.94 72 ARG A C 1
ATOM 557 O O . ARG A 1 72 ? -1.663 -16.768 3.803 1.00 68.94 72 ARG A O 1
ATOM 564 N N . TYR A 1 73 ? 0.208 -16.137 2.745 1.00 78.56 73 TYR A N 1
ATOM 565 C CA . TYR A 1 73 ? -0.292 -14.814 2.392 1.00 78.56 73 TYR A CA 1
ATOM 566 C C . TYR A 1 73 ? -0.997 -14.843 1.041 1.00 78.56 73 TYR A C 1
ATOM 568 O O . TYR A 1 73 ? -0.471 -15.372 0.061 1.00 78.56 73 TYR A O 1
ATOM 576 N N . ALA A 1 74 ? -2.183 -14.246 0.980 1.00 87.50 74 ALA A N 1
ATOM 577 C CA . ALA A 1 74 ? -2.811 -13.932 -0.292 1.00 87.50 74 ALA A CA 1
ATOM 578 C C . ALA A 1 74 ? -2.110 -12.712 -0.895 1.00 87.50 74 ALA A C 1
ATOM 580 O O . ALA A 1 74 ? -1.942 -11.692 -0.223 1.00 87.50 74 ALA A O 1
ATOM 581 N N . LEU A 1 75 ? -1.711 -12.829 -2.162 1.00 91.69 75 LEU A N 1
ATOM 582 C CA . LEU A 1 75 ? -1.038 -11.774 -2.911 1.00 91.69 75 LEU A CA 1
ATOM 583 C C . LEU A 1 75 ? -1.940 -11.276 -4.035 1.00 91.69 75 LEU A C 1
ATOM 585 O O . LEU A 1 75 ? -2.422 -12.068 -4.846 1.00 91.69 75 LEU A O 1
ATOM 589 N N . ALA A 1 76 ? -2.100 -9.961 -4.131 1.00 94.12 76 ALA A N 1
ATOM 590 C CA . ALA A 1 76 ? -2.658 -9.305 -5.306 1.00 94.12 76 ALA A CA 1
ATOM 591 C C . ALA A 1 76 ? -1.644 -8.296 -5.844 1.00 94.12 76 ALA A C 1
ATOM 593 O O . ALA A 1 76 ? -1.086 -7.517 -5.077 1.00 94.12 76 ALA A O 1
ATOM 594 N N . ARG A 1 77 ? -1.397 -8.312 -7.156 1.00 95.19 77 ARG A N 1
ATOM 595 C CA . ARG A 1 77 ? -0.489 -7.374 -7.830 1.00 95.19 77 ARG A CA 1
ATOM 596 C C . ARG A 1 77 ? -1.303 -6.415 -8.684 1.00 95.19 77 ARG A C 1
ATOM 598 O O . ARG A 1 77 ? -2.160 -6.850 -9.450 1.00 95.19 77 ARG A O 1
ATOM 605 N N . LEU A 1 78 ? -1.035 -5.128 -8.528 1.00 95.56 78 LEU A N 1
ATOM 606 C CA . LEU A 1 78 ? -1.714 -4.031 -9.203 1.00 95.56 78 LEU A CA 1
ATOM 607 C C . LEU A 1 78 ? -0.672 -3.144 -9.884 1.00 95.56 78 LEU A C 1
ATOM 609 O O . LEU A 1 78 ? 0.432 -2.973 -9.372 1.00 95.56 78 LEU A O 1
ATOM 613 N N . ASP A 1 79 ? -1.032 -2.556 -11.018 1.00 95.31 79 ASP A N 1
ATOM 614 C CA . ASP A 1 79 ? -0.183 -1.593 -11.718 1.00 95.31 79 ASP A CA 1
ATOM 615 C C . ASP A 1 79 ? -0.241 -0.229 -11.009 1.00 95.31 79 ASP A C 1
ATOM 617 O O . ASP A 1 79 ? -1.307 0.390 -10.931 1.00 95.31 79 ASP A O 1
ATOM 621 N N . THR A 1 80 ? 0.894 0.243 -10.483 1.00 95.94 80 THR A N 1
ATOM 622 C CA . THR A 1 80 ? 0.950 1.517 -9.749 1.00 95.94 80 THR A CA 1
ATOM 623 C C . THR A 1 80 ? 0.641 2.712 -10.648 1.00 95.94 80 THR A C 1
ATOM 625 O O . THR A 1 80 ? -0.011 3.650 -10.192 1.00 95.94 80 THR A O 1
ATOM 628 N N . ASP A 1 81 ? 1.047 2.703 -11.921 1.00 94.94 81 ASP A N 1
ATOM 629 C CA . ASP A 1 81 ? 0.754 3.804 -12.846 1.00 94.94 81 ASP A CA 1
ATOM 630 C C . ASP A 1 81 ? -0.754 3.931 -13.075 1.00 94.94 81 ASP A C 1
ATOM 632 O O . ASP A 1 81 ? -1.298 5.037 -13.022 1.00 94.94 81 ASP A O 1
ATOM 636 N N . VAL A 1 82 ? -1.457 2.803 -13.217 1.00 94.56 82 VAL A N 1
ATOM 637 C CA . VAL A 1 82 ? -2.924 2.791 -13.326 1.00 94.56 82 VAL A CA 1
ATOM 638 C C . VAL A 1 82 ? -3.573 3.376 -12.071 1.00 94.56 82 VAL A C 1
ATOM 640 O O . VAL A 1 82 ? -4.455 4.232 -12.187 1.00 94.56 82 VAL A O 1
ATOM 643 N N . LEU A 1 83 ? -3.128 2.964 -10.879 1.00 94.38 83 LEU A N 1
ATOM 644 C CA . LEU A 1 83 ? -3.664 3.469 -9.610 1.00 94.38 83 LEU A CA 1
ATOM 645 C C . LEU A 1 83 ? -3.449 4.982 -9.461 1.00 94.38 83 LEU A C 1
ATOM 647 O O . LEU A 1 83 ? -4.400 5.720 -9.197 1.00 94.38 83 LEU A O 1
ATOM 651 N N . MET A 1 84 ? -2.224 5.462 -9.688 1.00 95.25 84 MET A N 1
ATOM 652 C CA . MET A 1 84 ? -1.866 6.875 -9.512 1.00 95.25 84 MET A CA 1
ATOM 653 C C . MET A 1 84 ? -2.568 7.779 -10.528 1.00 95.25 84 MET A C 1
ATOM 655 O O . MET A 1 84 ? -3.061 8.858 -10.179 1.00 95.25 84 MET A O 1
ATOM 659 N N . ARG A 1 85 ? -2.693 7.332 -11.783 1.00 94.19 85 ARG A N 1
ATOM 660 C CA . ARG A 1 85 ? -3.438 8.072 -12.809 1.00 94.19 85 ARG A CA 1
ATOM 661 C C . ARG A 1 85 ? -4.923 8.122 -12.508 1.00 94.19 85 ARG A C 1
ATOM 663 O O . ARG A 1 85 ? -5.520 9.188 -12.663 1.00 94.19 85 ARG A O 1
ATOM 670 N N . HIS A 1 86 ? -5.511 7.012 -12.061 1.00 93.06 86 HIS A N 1
ATOM 671 C CA . HIS A 1 86 ? -6.914 6.983 -11.654 1.00 93.06 86 HIS A CA 1
ATOM 672 C C . HIS A 1 86 ? -7.166 7.955 -10.494 1.00 93.06 86 HIS A C 1
ATOM 674 O O . HIS A 1 86 ? -8.119 8.733 -10.532 1.00 93.06 86 HIS A O 1
ATOM 680 N N . ALA A 1 87 ? -6.233 8.021 -9.541 1.00 92.56 87 ALA A N 1
ATOM 681 C CA . ALA A 1 87 ? -6.262 8.980 -8.444 1.00 92.56 87 ALA A CA 1
ATOM 682 C C . ALA A 1 87 ? -5.967 10.440 -8.853 1.00 92.56 87 ALA A C 1
ATOM 684 O O . ALA A 1 87 ? -5.921 11.326 -8.002 1.00 92.56 87 ALA A O 1
ATOM 685 N N . ARG A 1 88 ? -5.786 10.720 -10.154 1.00 94.00 88 ARG A N 1
ATOM 686 C CA . ARG A 1 88 ? -5.441 12.040 -10.717 1.00 94.00 88 ARG A CA 1
ATOM 687 C C . ARG A 1 88 ? -4.111 12.604 -10.204 1.00 94.00 88 ARG A C 1
ATOM 689 O O . ARG A 1 88 ? -3.890 13.811 -10.268 1.00 94.00 88 ARG A O 1
ATOM 696 N N . LEU A 1 89 ? -3.202 11.737 -9.760 1.00 93.69 89 LEU A N 1
ATOM 697 C CA . LEU A 1 89 ? -1.861 12.105 -9.293 1.00 93.69 89 LEU A CA 1
ATOM 698 C C . LEU A 1 89 ? -0.805 12.057 -10.410 1.00 93.69 89 LEU A C 1
ATOM 700 O O . LEU A 1 89 ? 0.355 12.402 -10.180 1.00 93.69 89 LEU A O 1
ATOM 704 N N . GLY A 1 90 ? -1.203 11.661 -11.622 1.00 94.25 90 GLY A N 1
ATOM 705 C CA . GLY A 1 90 ? -0.301 11.443 -12.753 1.00 94.25 90 GLY A CA 1
ATOM 706 C C . GLY A 1 90 ? 0.404 10.089 -12.674 1.00 94.25 90 GLY A C 1
ATOM 707 O O . GLY A 1 90 ? -0.049 9.197 -11.965 1.00 94.25 90 GLY A O 1
ATOM 708 N N . GLY A 1 91 ? 1.492 9.932 -13.430 1.00 93.94 91 GLY A N 1
ATOM 709 C CA . GLY A 1 91 ? 2.318 8.725 -13.359 1.00 93.94 91 GLY A CA 1
ATOM 710 C C . GLY A 1 91 ? 3.228 8.698 -12.120 1.00 93.94 91 GLY A C 1
ATOM 711 O O . GLY A 1 91 ? 3.393 9.737 -11.466 1.00 93.94 91 GLY A O 1
ATOM 712 N N . PRO A 1 92 ? 3.828 7.538 -11.799 1.00 94.50 92 PRO A N 1
ATOM 713 C CA . PRO A 1 92 ? 4.747 7.379 -10.683 1.00 94.50 92 PRO A CA 1
ATOM 714 C C . PRO A 1 92 ? 5.922 8.351 -10.776 1.00 94.50 92 PRO A C 1
ATOM 716 O O . PRO A 1 92 ? 6.597 8.447 -11.805 1.00 94.50 92 PRO A O 1
ATOM 719 N N . ARG A 1 93 ? 6.161 9.088 -9.694 1.00 92.69 93 ARG A N 1
ATOM 720 C CA . ARG A 1 93 ? 7.354 9.932 -9.543 1.00 92.69 93 ARG A CA 1
ATOM 721 C C . ARG A 1 93 ? 8.545 9.105 -9.047 1.00 92.69 93 ARG A C 1
ATOM 723 O O . ARG A 1 93 ? 8.401 7.930 -8.731 1.00 92.69 93 ARG A O 1
ATOM 730 N N . SER A 1 94 ? 9.725 9.718 -8.982 1.00 87.12 94 SER A N 1
ATOM 731 C CA . SER A 1 94 ? 10.953 9.103 -8.462 1.00 87.12 94 SER A CA 1
ATOM 732 C C . SER A 1 94 ? 11.349 9.675 -7.097 1.00 87.12 94 SER A C 1
ATOM 734 O O . SER A 1 94 ? 10.981 10.803 -6.754 1.00 87.12 94 SER A O 1
ATOM 736 N N . GLY A 1 95 ? 12.133 8.908 -6.332 1.00 88.31 95 GLY A N 1
ATOM 737 C CA . GLY A 1 95 ? 12.675 9.323 -5.034 1.00 88.31 95 GLY A CA 1
ATOM 738 C C . GLY A 1 95 ? 11.599 9.717 -4.016 1.00 88.31 95 GLY A C 1
ATOM 739 O O . GLY A 1 95 ? 10.525 9.123 -3.959 1.00 88.31 95 GLY A O 1
ATOM 740 N N . GLU A 1 96 ? 11.867 10.757 -3.228 1.00 89.62 96 GLU A N 1
ATOM 741 C CA . GLU A 1 96 ? 10.960 11.249 -2.175 1.00 89.62 96 GLU A CA 1
ATOM 742 C C . GLU A 1 96 ? 9.607 11.738 -2.709 1.00 89.62 96 GLU A C 1
ATOM 744 O O . GLU A 1 96 ? 8.584 11.633 -2.035 1.00 89.62 96 GLU A O 1
ATOM 749 N N . HIS A 1 97 ? 9.556 12.225 -3.952 1.00 93.94 97 HIS A N 1
ATOM 750 C CA . HIS A 1 97 ? 8.289 12.638 -4.553 1.00 93.94 97 HIS A CA 1
ATOM 751 C C . HIS A 1 97 ? 7.333 11.465 -4.772 1.00 93.94 97 HIS A C 1
ATOM 753 O O . HIS A 1 97 ? 6.121 11.678 -4.810 1.00 93.94 97 HIS A O 1
ATOM 759 N N . PHE A 1 98 ? 7.863 10.247 -4.919 1.00 96.19 98 PHE A N 1
ATOM 760 C CA . PHE A 1 98 ? 7.046 9.044 -4.980 1.00 96.19 98 PHE A CA 1
ATOM 761 C C . PHE A 1 98 ? 6.385 8.759 -3.632 1.00 96.19 98 PHE A C 1
ATOM 763 O O . PHE A 1 98 ? 5.186 8.511 -3.587 1.00 96.19 98 PHE A O 1
ATOM 770 N N . LEU A 1 99 ? 7.126 8.894 -2.527 1.00 96.06 99 LEU A N 1
ATOM 771 C CA . LEU A 1 99 ? 6.573 8.761 -1.179 1.00 96.06 99 LEU A CA 1
ATOM 772 C C . LEU A 1 99 ? 5.408 9.729 -0.954 1.00 96.06 99 LEU A C 1
ATOM 774 O O . LEU A 1 99 ? 4.324 9.293 -0.575 1.00 96.06 99 LEU A O 1
ATOM 778 N N . SER A 1 100 ? 5.590 11.022 -1.245 1.00 95.94 100 SER A N 1
ATOM 779 C CA . SER A 1 100 ? 4.506 12.003 -1.086 1.00 95.94 100 SER A CA 1
ATOM 780 C C . SER A 1 100 ? 3.280 11.659 -1.940 1.00 95.94 100 SER A C 1
ATOM 782 O O . SER A 1 100 ? 2.145 11.852 -1.505 1.00 95.94 100 SER A O 1
ATOM 784 N N . GLN A 1 101 ? 3.499 11.127 -3.147 1.00 96.44 101 GLN A N 1
ATOM 785 C CA . GLN A 1 101 ? 2.427 10.680 -4.036 1.00 96.44 101 GLN A CA 1
ATOM 786 C C . GLN A 1 101 ? 1.666 9.485 -3.446 1.00 96.44 101 GLN A C 1
ATOM 788 O O . GLN A 1 101 ? 0.437 9.494 -3.448 1.00 96.44 101 GLN A O 1
ATOM 793 N N . VAL A 1 102 ? 2.378 8.497 -2.896 1.00 97.44 102 VAL A N 1
ATOM 794 C CA . VAL A 1 102 ? 1.776 7.325 -2.248 1.00 97.44 102 VAL A CA 1
ATOM 795 C C . VAL A 1 102 ? 0.976 7.727 -1.013 1.00 97.44 102 VAL A C 1
ATOM 797 O O . VAL A 1 102 ? -0.159 7.285 -0.876 1.00 97.44 102 VAL A O 1
ATOM 800 N N . VAL A 1 103 ? 1.504 8.602 -0.153 1.00 97.12 103 VAL A N 1
ATOM 801 C CA . VAL A 1 103 ? 0.769 9.093 1.028 1.00 97.12 103 VAL A CA 1
ATOM 802 C C . VAL A 1 103 ? -0.518 9.805 0.606 1.00 97.12 103 VAL A C 1
ATOM 804 O O . VAL A 1 103 ? -1.594 9.438 1.069 1.00 97.12 103 VAL A O 1
ATOM 807 N N . THR A 1 104 ? -0.434 10.727 -0.361 1.00 96.69 104 THR A N 1
ATOM 808 C CA . THR A 1 104 ? -1.613 11.438 -0.895 1.00 96.69 104 THR A CA 1
ATOM 809 C C . THR A 1 104 ? -2.654 10.460 -1.452 1.00 96.69 104 THR A C 1
ATOM 811 O O . THR A 1 104 ? -3.859 10.641 -1.277 1.00 96.69 104 THR A O 1
ATOM 814 N N . TRP A 1 105 ? -2.202 9.407 -2.136 1.00 96.94 105 TRP A N 1
ATOM 815 C CA . TRP A 1 105 ? -3.079 8.365 -2.659 1.00 96.94 105 TRP A CA 1
ATOM 816 C C . TRP A 1 105 ? -3.778 7.581 -1.542 1.00 96.94 105 TRP A C 1
ATOM 818 O O . TRP A 1 105 ? -4.992 7.399 -1.609 1.00 96.94 105 TRP A O 1
ATOM 828 N N . LEU A 1 106 ? -3.049 7.157 -0.506 1.00 96.88 106 LEU A N 1
ATOM 829 C CA . LEU A 1 106 ? -3.615 6.426 0.632 1.00 96.88 106 LEU A CA 1
ATOM 830 C C . LEU A 1 106 ? -4.672 7.259 1.375 1.00 96.88 106 LEU A C 1
ATOM 832 O O . LEU A 1 106 ? -5.748 6.743 1.675 1.00 96.88 106 LEU A O 1
ATOM 836 N N . GLU A 1 107 ? -4.420 8.551 1.596 1.00 95.19 107 GLU A N 1
ATOM 837 C CA . GLU A 1 107 ? -5.392 9.481 2.198 1.00 95.19 107 GLU A CA 1
ATOM 838 C C . GLU A 1 107 ? -6.655 9.635 1.331 1.00 95.19 107 GLU A C 1
ATOM 840 O O . GLU A 1 107 ? -7.790 9.611 1.825 1.00 95.19 107 GLU A O 1
ATOM 845 N N . ALA A 1 108 ? -6.483 9.752 0.011 1.00 93.38 108 ALA A N 1
ATOM 846 C CA . ALA A 1 108 ? -7.598 9.834 -0.929 1.00 93.38 108 ALA A CA 1
ATOM 847 C C . ALA A 1 108 ? -8.438 8.543 -0.928 1.00 93.38 108 ALA A C 1
ATOM 849 O O . ALA A 1 108 ? -9.670 8.593 -0.923 1.00 93.38 108 ALA A O 1
ATOM 850 N N . VAL A 1 109 ? -7.788 7.378 -0.869 1.00 93.69 109 VAL A N 1
ATOM 851 C CA . VAL A 1 109 ? -8.469 6.080 -0.774 1.00 93.69 109 VAL A CA 1
ATOM 852 C C . VAL A 1 109 ? -9.217 5.940 0.553 1.00 93.69 109 VAL A C 1
ATOM 854 O O . VAL A 1 109 ? -10.388 5.566 0.537 1.00 93.69 109 VAL A O 1
ATOM 857 N N . GLY A 1 110 ? -8.595 6.284 1.684 1.00 91.38 110 GLY A N 1
ATOM 858 C CA . GLY A 1 110 ? -9.235 6.223 3.003 1.00 91.38 110 GLY A CA 1
ATOM 859 C C . GLY A 1 110 ? -10.461 7.133 3.132 1.00 91.38 110 GLY A C 1
ATOM 860 O O . GLY A 1 110 ? -11.420 6.788 3.819 1.00 91.38 110 GLY A O 1
ATOM 861 N N . SER A 1 111 ? -10.470 8.270 2.430 1.00 90.38 111 SER A N 1
ATOM 862 C CA . SER A 1 111 ? -11.584 9.229 2.457 1.00 90.38 111 SER A CA 1
ATOM 863 C C . SER A 1 111 ? -12.708 8.921 1.460 1.00 90.38 111 SER A C 1
ATOM 865 O O . SER A 1 111 ? -13.883 9.096 1.785 1.00 90.38 111 SER A O 1
ATOM 867 N N . SER A 1 112 ? -12.388 8.482 0.237 1.00 90.75 112 SER A N 1
ATOM 868 C CA . SER A 1 112 ? -13.385 8.253 -0.821 1.00 90.75 112 SER A CA 1
ATOM 869 C C . SER A 1 112 ? -12.937 7.182 -1.822 1.00 90.75 112 SER A C 1
ATOM 871 O O . SER A 1 112 ? -12.796 7.430 -3.021 1.00 90.75 112 SER A O 1
ATOM 873 N N . TRP A 1 113 ? -12.729 5.955 -1.339 1.00 90.25 113 TRP A N 1
ATOM 874 C CA . TRP A 1 113 ? -12.198 4.844 -2.139 1.00 90.25 113 TRP A CA 1
ATOM 875 C C . TRP A 1 113 ? -12.910 4.624 -3.484 1.00 90.25 113 TRP A C 1
ATOM 877 O O . TRP A 1 113 ? -12.245 4.356 -4.477 1.00 90.25 113 TRP A O 1
ATOM 887 N N . TYR A 1 114 ? -14.235 4.789 -3.561 1.00 88.19 114 TYR A N 1
ATOM 888 C CA . TYR A 1 114 ? -15.006 4.579 -4.797 1.00 88.19 114 TYR A CA 1
ATOM 889 C C . TYR A 1 114 ? -14.667 5.587 -5.910 1.00 88.19 114 TYR A C 1
ATOM 891 O O . TYR A 1 114 ? -14.976 5.344 -7.073 1.00 88.19 114 TYR A O 1
ATOM 899 N N . THR A 1 115 ? -14.055 6.721 -5.555 1.00 89.62 115 THR A N 1
ATOM 900 C CA . THR A 1 115 ? -13.601 7.758 -6.494 1.00 89.62 115 THR A CA 1
ATOM 901 C C . THR A 1 115 ? -12.148 7.545 -6.922 1.00 89.62 115 THR A C 1
ATOM 903 O O . THR A 1 115 ? -11.761 7.979 -8.005 1.00 89.62 115 THR A O 1
ATOM 906 N N . PHE A 1 116 ? -11.335 6.923 -6.061 1.00 89.06 116 PHE A N 1
ATOM 907 C CA . PHE A 1 116 ? -9.872 6.905 -6.180 1.00 89.06 116 PHE A CA 1
ATOM 908 C C . PHE A 1 116 ? -9.267 5.507 -6.363 1.00 89.06 116 PHE A C 1
ATOM 910 O O . PHE A 1 116 ? -8.066 5.393 -6.608 1.00 89.06 116 PHE A O 1
ATOM 917 N N . LEU A 1 117 ? -10.078 4.447 -6.305 1.00 89.69 117 LEU A N 1
ATOM 918 C CA . LEU A 1 117 ? -9.6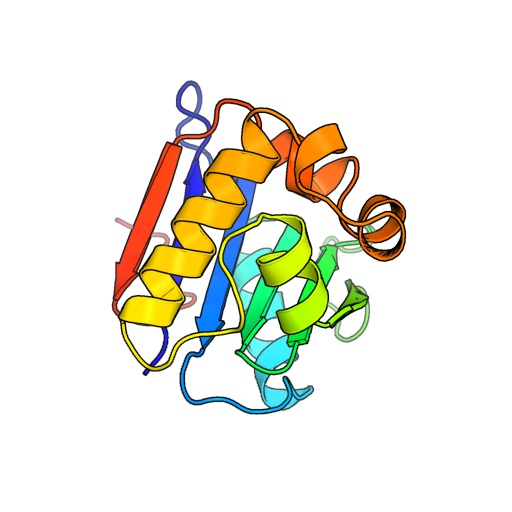76 3.092 -6.665 1.00 89.69 117 LEU A CA 1
ATOM 919 C C . LEU A 1 117 ? -10.222 2.700 -8.033 1.00 89.69 117 LEU A C 1
ATOM 921 O O . LEU A 1 117 ? -11.429 2.666 -8.262 1.00 89.69 117 LEU A O 1
ATOM 925 N N . HIS A 1 118 ? -9.304 2.305 -8.911 1.00 91.69 118 HIS A N 1
ATOM 926 C CA . HIS A 1 118 ? -9.651 1.666 -10.171 1.00 91.69 118 HIS A CA 1
ATOM 927 C C . HIS A 1 118 ? -10.379 0.333 -9.920 1.00 91.69 118 HIS A C 1
ATOM 929 O O . HIS A 1 118 ? -10.075 -0.373 -8.958 1.00 91.69 118 HIS A O 1
ATOM 935 N N . GLU A 1 119 ? -11.293 -0.060 -10.811 1.00 89.38 119 GLU A N 1
ATOM 936 C CA . GLU A 1 119 ? -12.116 -1.273 -10.664 1.00 89.38 119 GLU A CA 1
ATOM 937 C C . GLU A 1 119 ? -11.291 -2.550 -10.426 1.00 89.38 119 GLU A C 1
ATOM 939 O O . GLU A 1 119 ? -11.653 -3.387 -9.598 1.00 89.38 119 GLU A O 1
ATOM 944 N N . SER A 1 120 ? -10.130 -2.660 -11.080 1.00 86.56 120 SER A N 1
ATOM 945 C CA . SER A 1 120 ? -9.213 -3.797 -10.928 1.00 86.56 120 SER A CA 1
ATOM 946 C C . SER A 1 120 ? -8.605 -3.902 -9.524 1.00 86.56 120 SER A C 1
ATOM 948 O O . SER A 1 120 ? -8.193 -4.984 -9.116 1.00 86.56 120 SER A O 1
ATOM 950 N N . ALA A 1 121 ? -8.569 -2.798 -8.774 1.00 91.06 121 ALA A N 1
ATOM 951 C CA . ALA A 1 121 ? -8.024 -2.723 -7.424 1.00 91.06 121 ALA A CA 1
ATOM 952 C C . ALA A 1 121 ? -9.074 -2.984 -6.339 1.00 91.06 121 ALA A C 1
ATOM 954 O O . ALA A 1 121 ? -8.717 -3.335 -5.217 1.00 91.06 121 ALA A O 1
ATOM 955 N N . VAL A 1 122 ? -10.367 -2.854 -6.658 1.00 91.19 122 VAL A N 1
ATOM 956 C CA . VAL A 1 122 ? -11.453 -2.950 -5.670 1.00 91.19 122 VAL A CA 1
ATOM 957 C C . VAL A 1 122 ? -11.436 -4.303 -4.962 1.00 91.19 122 VAL A C 1
ATOM 959 O O . VAL A 1 122 ? -11.398 -4.347 -3.737 1.00 91.19 122 VAL A O 1
ATOM 962 N N . GLN A 1 123 ? -11.370 -5.408 -5.709 1.00 88.69 123 GLN A N 1
ATOM 963 C CA . GLN A 1 123 ? -11.309 -6.760 -5.127 1.00 88.69 123 GLN A CA 1
ATOM 964 C C . GLN A 1 123 ? -10.030 -6.989 -4.304 1.00 88.69 123 GLN A C 1
ATOM 966 O O . GLN A 1 123 ? -10.008 -7.777 -3.356 1.00 88.69 123 GLN A O 1
ATOM 971 N N . ALA A 1 124 ? -8.948 -6.299 -4.671 1.00 90.12 124 ALA A N 1
ATOM 972 C CA . ALA A 1 124 ? -7.645 -6.423 -4.039 1.00 90.12 124 ALA A CA 1
ATOM 973 C C . ALA A 1 124 ? -7.513 -5.590 -2.751 1.00 90.12 124 ALA A C 1
ATOM 975 O O . ALA A 1 124 ? -6.706 -5.954 -1.898 1.00 90.12 124 ALA A O 1
ATOM 976 N N . MET A 1 125 ? -8.284 -4.514 -2.597 1.00 91.31 125 MET A N 1
ATOM 977 C CA . MET A 1 125 ? -8.116 -3.546 -1.507 1.00 91.31 125 MET A CA 1
ATOM 978 C C . MET A 1 125 ? -9.329 -3.454 -0.571 1.00 91.31 125 MET A C 1
ATOM 980 O O . MET A 1 125 ? -9.170 -3.101 0.595 1.00 91.31 125 MET A O 1
ATOM 984 N N . VAL A 1 126 ? -10.533 -3.792 -1.035 1.00 89.31 126 VAL A N 1
ATOM 985 C CA . VAL A 1 126 ? -11.752 -3.795 -0.211 1.00 89.31 126 VAL A CA 1
ATOM 986 C C . VAL A 1 126 ? -11.999 -5.209 0.346 1.00 89.31 126 VAL A C 1
ATOM 988 O O . VAL A 1 126 ? -11.877 -6.178 -0.405 1.00 89.31 126 VAL A O 1
ATOM 991 N N . PRO A 1 127 ? -12.381 -5.367 1.630 1.00 87.56 127 PRO A N 1
ATOM 992 C CA . PRO A 1 127 ? -12.546 -4.320 2.641 1.00 87.56 127 PRO A CA 1
ATOM 993 C C . PRO A 1 127 ? -11.257 -3.975 3.395 1.00 87.56 127 PRO A C 1
ATOM 995 O O . PRO A 1 127 ? -11.194 -2.907 3.983 1.00 87.56 127 PRO A O 1
ATOM 998 N N . ASP A 1 128 ? -10.249 -4.845 3.38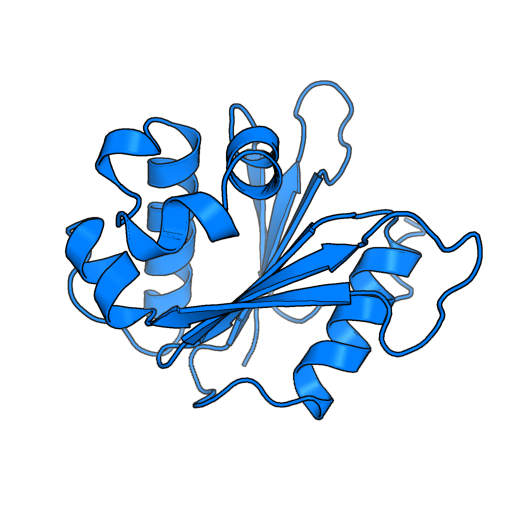0 1.00 88.38 128 ASP A N 1
ATOM 999 C CA . ASP A 1 128 ? -9.178 -4.839 4.386 1.00 88.38 128 ASP A CA 1
ATOM 1000 C C . ASP A 1 128 ? -8.303 -3.574 4.352 1.00 88.38 128 ASP A C 1
ATOM 1002 O O . ASP A 1 128 ? -8.083 -2.941 5.378 1.00 88.38 128 ASP A O 1
ATOM 1006 N N . VAL A 1 129 ? -7.833 -3.158 3.170 1.00 90.56 129 VAL A N 1
ATOM 1007 C CA . VAL A 1 129 ? -6.979 -1.964 3.040 1.00 90.56 129 VAL A CA 1
ATOM 1008 C C . VAL A 1 129 ? -7.792 -0.697 3.275 1.00 90.56 129 VAL A C 1
ATOM 1010 O O . VAL A 1 129 ? -7.366 0.189 4.006 1.00 90.56 129 VAL A O 1
ATOM 1013 N N . VAL A 1 130 ? -8.972 -0.604 2.658 1.00 90.94 130 VAL A N 1
ATOM 1014 C CA . VAL A 1 130 ? -9.826 0.588 2.774 1.00 90.94 130 VAL A CA 1
ATOM 1015 C C . VAL A 1 130 ? -10.341 0.767 4.199 1.00 90.94 130 VAL A C 1
ATOM 1017 O O . VAL A 1 130 ? -10.344 1.887 4.696 1.00 90.94 130 VAL A O 1
ATOM 1020 N N . GLY A 1 131 ? -10.746 -0.319 4.859 1.00 88.44 131 GLY A N 1
ATOM 1021 C CA . GLY A 1 131 ? -11.206 -0.307 6.244 1.00 88.44 131 GLY A CA 1
ATOM 1022 C C . GLY A 1 131 ? -10.137 0.230 7.189 1.00 88.44 131 GLY A C 1
ATOM 1023 O O . GLY A 1 131 ? -10.431 1.131 7.961 1.00 88.44 131 GLY A O 1
ATOM 1024 N N . ASN A 1 132 ? -8.895 -0.232 7.034 1.00 89.62 132 ASN A N 1
ATOM 1025 C CA . ASN A 1 132 ? -7.771 0.189 7.877 1.00 89.62 132 ASN A CA 1
ATOM 1026 C C . ASN A 1 132 ? -7.242 1.596 7.546 1.00 89.62 132 ASN A C 1
ATOM 1028 O O . ASN A 1 132 ? -6.485 2.170 8.319 1.00 89.62 132 ASN A O 1
ATOM 1032 N N . LEU A 1 133 ? -7.593 2.158 6.385 1.00 92.81 133 LEU A N 1
ATOM 1033 C CA . LEU A 1 133 ? -7.305 3.558 6.047 1.00 92.81 133 LEU A CA 1
ATOM 1034 C C . LEU A 1 133 ? -8.422 4.505 6.504 1.00 92.81 133 LEU A C 1
ATOM 1036 O O . LEU A 1 133 ? -8.186 5.702 6.675 1.00 92.81 133 LEU A O 1
ATOM 1040 N N . ALA A 1 134 ? -9.648 4.006 6.664 1.00 90.75 134 ALA A N 1
ATOM 1041 C CA . ALA A 1 134 ? -10.811 4.827 6.959 1.00 90.75 134 ALA A CA 1
ATOM 1042 C C . ALA A 1 134 ? -10.738 5.391 8.386 1.00 90.75 134 ALA A C 1
ATOM 1044 O O . ALA A 1 134 ? -11.013 4.704 9.363 1.00 90.75 134 ALA A O 1
ATOM 1045 N N . GLY A 1 135 ? -10.402 6.679 8.498 1.00 84.38 135 GLY A N 1
ATOM 1046 C CA . GLY A 1 135 ? -10.283 7.366 9.789 1.00 84.38 135 GLY A CA 1
ATOM 1047 C C . GLY A 1 135 ? -8.958 7.126 10.518 1.00 84.38 135 GLY A C 1
ATOM 1048 O O . GLY A 1 135 ? -8.811 7.588 11.648 1.00 84.38 135 GLY A O 1
ATOM 1049 N N . ALA A 1 136 ? -8.000 6.453 9.878 1.00 90.81 136 ALA A N 1
ATOM 1050 C CA . ALA A 1 136 ? -6.664 6.260 10.418 1.00 90.81 136 ALA A CA 1
ATOM 1051 C C . ALA A 1 136 ? -5.787 7.510 10.254 1.00 90.81 136 ALA A C 1
ATOM 1053 O O . ALA A 1 136 ? -5.933 8.283 9.303 1.00 90.81 136 ALA A O 1
ATOM 1054 N N . THR A 1 137 ? -4.824 7.668 11.160 1.00 93.75 137 THR A N 1
ATOM 1055 C CA . THR A 1 137 ? -3.715 8.616 11.011 1.00 93.75 137 THR A CA 1
ATOM 1056 C C . THR A 1 137 ? -2.565 7.913 10.300 1.00 93.75 137 THR A C 1
ATOM 1058 O O . THR A 1 137 ? -2.191 6.805 10.684 1.00 93.75 137 THR A O 1
ATOM 1061 N N . LEU A 1 138 ? -1.991 8.545 9.273 1.00 95.19 138 LEU A N 1
ATOM 1062 C CA . LEU A 1 138 ? -0.808 8.018 8.597 1.00 95.19 138 LEU A CA 1
ATOM 1063 C C . LEU A 1 138 ? 0.465 8.553 9.252 1.00 95.19 138 LEU A C 1
ATOM 1065 O O . LEU A 1 138 ? 0.700 9.759 9.283 1.00 95.19 138 LEU A O 1
ATOM 1069 N N . GLU A 1 139 ? 1.312 7.646 9.722 1.00 94.12 139 GLU A N 1
ATOM 1070 C CA . GLU A 1 139 ? 2.658 7.958 10.200 1.00 94.12 139 GLU A CA 1
ATOM 1071 C C . GLU A 1 139 ? 3.697 7.426 9.212 1.00 94.12 139 GLU A C 1
ATOM 1073 O O . GLU A 1 139 ? 3.517 6.359 8.628 1.00 94.12 139 GLU A O 1
ATOM 1078 N N . THR A 1 140 ? 4.771 8.189 8.990 1.00 93.81 140 THR A N 1
ATOM 1079 C CA . THR A 1 140 ? 5.818 7.872 8.008 1.00 93.81 140 THR A CA 1
ATOM 1080 C C . THR A 1 140 ? 7.179 7.801 8.687 1.00 93.81 140 THR A C 1
ATOM 1082 O O . THR A 1 140 ? 7.554 8.718 9.415 1.00 93.81 140 THR A O 1
ATOM 1085 N N . TRP A 1 141 ? 7.940 6.748 8.392 1.00 90.94 141 TRP A N 1
ATOM 1086 C CA . TRP A 1 141 ? 9.299 6.536 8.884 1.00 90.94 141 TRP A CA 1
ATOM 1087 C C . TRP A 1 141 ? 10.278 6.362 7.732 1.00 90.94 141 TRP A C 1
ATOM 1089 O O . TRP A 1 141 ? 9.991 5.709 6.723 1.00 90.94 141 TRP A O 1
ATOM 1099 N N . GLU A 1 142 ? 11.459 6.943 7.913 1.00 88.19 142 GLU A N 1
ATOM 1100 C CA . GLU A 1 142 ? 12.609 6.709 7.055 1.00 88.19 142 GLU A CA 1
ATOM 1101 C C . GLU A 1 142 ? 13.201 5.328 7.348 1.00 88.19 142 GLU A C 1
ATOM 1103 O O . GLU A 1 142 ? 13.506 5.009 8.494 1.00 88.19 142 GLU A O 1
ATOM 1108 N N . GLY A 1 143 ? 13.355 4.503 6.312 1.00 84.56 143 GLY A N 1
ATOM 1109 C CA . GLY A 1 143 ? 13.804 3.123 6.459 1.00 84.56 143 GLY A CA 1
ATOM 1110 C C . GLY A 1 143 ? 12.669 2.115 6.646 1.00 84.56 143 GLY A C 1
ATOM 1111 O O . GLY A 1 143 ? 11.474 2.431 6.650 1.00 84.56 143 GLY A O 1
ATOM 1112 N N . LEU A 1 144 ? 13.073 0.851 6.749 1.00 80.38 144 LEU A N 1
ATOM 1113 C CA . LEU A 1 144 ? 12.174 -0.252 7.061 1.00 80.38 144 LEU A CA 1
ATOM 1114 C C . LEU A 1 144 ? 12.140 -0.413 8.575 1.00 80.38 144 LEU A C 1
ATOM 1116 O O . LEU A 1 144 ? 13.196 -0.521 9.191 1.00 80.38 144 LEU A O 1
ATOM 1120 N N . LEU A 1 145 ? 10.944 -0.456 9.158 1.00 70.25 145 LEU A N 1
ATOM 1121 C CA . LEU A 1 145 ? 10.794 -0.806 10.568 1.00 70.25 145 LEU A CA 1
ATOM 1122 C C . LEU A 1 145 ? 11.370 -2.208 10.801 1.00 70.25 145 LEU A C 1
ATOM 1124 O O . LEU A 1 145 ? 10.857 -3.173 10.232 1.00 70.25 145 LEU A O 1
ATOM 1128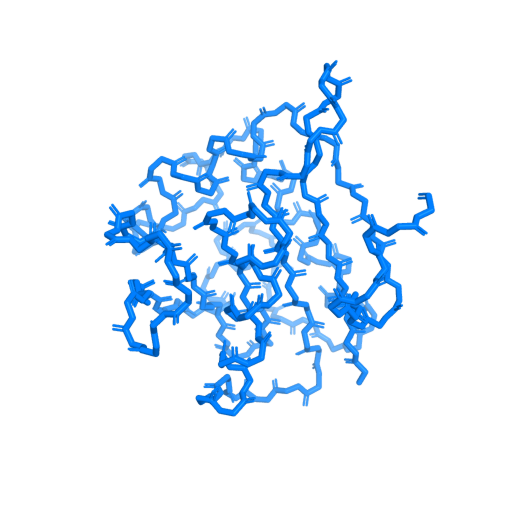 N N . GLU A 1 146 ? 12.402 -2.359 11.628 1.00 68.69 146 GLU A N 1
ATOM 1129 C CA . GLU A 1 146 ? 12.989 -3.679 11.865 1.00 68.69 146 GLU A CA 1
ATOM 1130 C C . GLU A 1 146 ? 12.042 -4.545 12.709 1.00 68.69 146 GLU A C 1
ATOM 1132 O O . GLU A 1 146 ? 11.115 -4.050 13.361 1.00 68.69 146 GLU A O 1
ATOM 1137 N N . SER A 1 147 ? 12.230 -5.867 12.704 1.00 57.03 147 SER A N 1
ATOM 1138 C CA . SER A 1 147 ? 11.403 -6.786 13.503 1.00 57.03 147 SER A CA 1
ATOM 1139 C C . SER A 1 147 ? 11.521 -6.551 15.019 1.00 57.03 147 SER A C 1
ATOM 1141 O O . SER A 1 147 ? 10.682 -7.053 15.764 1.00 57.03 147 SER A O 1
ATOM 1143 N N . HIS A 1 148 ? 12.512 -5.771 15.475 1.00 44.94 148 HIS A N 1
ATOM 1144 C CA . HIS A 1 148 ? 12.794 -5.522 16.890 1.00 44.94 148 HIS A CA 1
ATOM 1145 C C . HIS A 1 148 ? 12.282 -4.178 17.437 1.00 44.94 148 HIS A C 1
ATOM 1147 O O . HIS A 1 148 ? 12.190 -4.039 18.655 1.00 44.94 148 HIS A O 1
ATOM 1153 N N . ASP A 1 149 ? 11.850 -3.230 16.597 1.00 53.50 149 ASP A N 1
ATOM 1154 C CA . ASP A 1 149 ? 11.376 -1.908 17.063 1.00 53.50 149 ASP A CA 1
ATOM 1155 C C . ASP A 1 149 ? 9.920 -1.951 17.579 1.00 53.50 149 ASP A C 1
ATOM 1157 O O . ASP A 1 149 ? 9.100 -1.079 17.283 1.00 53.50 149 ASP A O 1
ATOM 1161 N N . ALA A 1 150 ? 9.532 -3.035 18.252 1.00 40.53 150 ALA A N 1
ATOM 1162 C CA . ALA A 1 150 ? 8.224 -3.200 18.893 1.00 40.53 150 ALA A CA 1
ATOM 1163 C C . ALA A 1 150 ? 8.310 -3.139 20.429 1.00 40.53 150 ALA A C 1
ATOM 1165 O O . ALA A 1 150 ? 7.318 -3.400 21.107 1.00 40.53 150 ALA A O 1
ATOM 1166 N N . ALA A 1 151 ? 9.477 -2.793 20.973 1.00 37.94 151 ALA A N 1
ATOM 1167 C CA . ALA A 1 151 ? 9.708 -2.663 22.403 1.00 37.94 151 ALA A CA 1
ATOM 1168 C C . ALA A 1 151 ? 10.393 -1.330 22.725 1.00 37.94 151 ALA A C 1
ATOM 1170 O O . ALA A 1 151 ? 11.536 -1.329 23.163 1.00 37.94 151 ALA A O 1
ATOM 1171 N N . GLU A 1 152 ? 9.691 -0.220 22.503 1.00 37.12 152 GLU A N 1
ATOM 1172 C CA . GLU A 1 152 ? 9.883 1.042 23.234 1.00 37.12 152 GLU A CA 1
ATOM 1173 C C . GLU A 1 152 ? 8.574 1.840 23.256 1.00 37.12 152 GLU A C 1
ATOM 1175 O O . GLU A 1 152 ? 7.931 1.956 22.186 1.00 37.12 152 GLU A O 1
#